Protein AF-A0A951YCB5-F1 (afdb_monomer)

pLDDT: mean 94.95, std 4.23, range [60.84, 98.25]

Nearest PDB structures (foldseek):
  5anp-assembly1_A  TM=9.085E-01  e=1.660E-04  Bizionia argentinensis JUB59
  2kw7-assembly1_A  TM=8.881E-01  e=1.373E-04  Porphyromonas gingivalis
  5anp-assembly2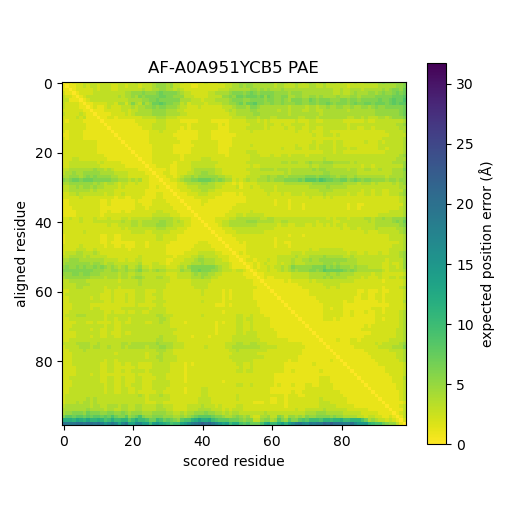_B  TM=8.726E-01  e=3.124E-04  Bizionia argentinensis JUB59
  7tbr-assembly1_A  TM=8.308E-01  e=4.864E-04  Rhodothermus marinus SG0.5JP17-172
  2lt2-assembly1_A  TM=8.766E-01  e=1.425E-03  Bizionia argentinensis JUB59

Foldseek 3Di:
DDECVPDDPVCQVVVQVVVCVVVVADDPPQQQGKDWDQYLVVLDIDIDGGPNNCVQPNPVQLVVLCVPQQVVCSVVVNRVRSVVRSVVSVVVSSVVSVD

Mean predicted aligned error: 2.72 Å

Secondary structure (DSSP, 8-state):
-B-GGG--TTTHHHHHHHHHHHHT-SSTTT---EEEEEETTTTEEEEEE-TTTTTTS-HHHHHHHIIIIIHHHHHTT-HHHHHHHHHHHHHHHHHHHT-

Structure (mmCIF, N/CA/C/O backbone):
data_AF-A0A951YCB5-F1
#
_entry.id   AF-A0A951YCB5-F1
#
loop_
_atom_site.group_PDB
_atom_site.id
_atom_site.type_symbol
_atom_site.label_atom_id
_atom_site.label_alt_id
_atom_site.label_comp_id
_atom_site.label_asym_id
_atom_site.label_entity_id
_atom_site.label_seq_id
_atom_site.pdbx_PDB_ins_code
_atom_site.Cartn_x
_atom_site.Cartn_y
_atom_site.Cartn_z
_atom_site.occupancy
_atom_site.B_iso_or_equiv
_atom_site.auth_seq_id
_atom_site.auth_comp_id
_atom_site.auth_asym_id
_atom_site.auth_atom_id
_atom_site.pdbx_PDB_model_num
ATOM 1 N N . THR A 1 1 ? -3.224 0.631 -9.474 1.00 92.56 1 THR A N 1
ATOM 2 C CA . THR A 1 1 ? -1.895 0.384 -10.071 1.00 92.56 1 THR A CA 1
ATOM 3 C C . THR A 1 1 ? -1.528 1.587 -10.917 1.00 92.56 1 THR A C 1
ATOM 5 O O . THR A 1 1 ? -2.432 2.279 -11.368 1.00 92.56 1 THR A O 1
ATOM 8 N N . LEU A 1 2 ? -0.241 1.878 -11.080 1.00 94.19 2 LEU A N 1
ATOM 9 C CA . LEU A 1 2 ? 0.255 3.020 -11.847 1.00 94.19 2 LEU A CA 1
ATOM 10 C C . LEU A 1 2 ? 1.266 2.541 -12.882 1.00 94.19 2 LEU A C 1
ATOM 12 O O . LEU A 1 2 ? 2.040 1.617 -12.618 1.00 94.19 2 LEU A O 1
ATOM 16 N N . ASP A 1 3 ? 1.256 3.184 -14.043 1.00 93.69 3 ASP A N 1
ATOM 17 C CA . ASP A 1 3 ? 2.329 3.036 -15.016 1.00 93.69 3 ASP A CA 1
ATOM 18 C C . ASP A 1 3 ? 3.506 3.959 -14.653 1.00 93.69 3 ASP A C 1
ATOM 20 O O . ASP A 1 3 ? 3.311 5.058 -14.124 1.00 93.69 3 ASP A O 1
ATOM 24 N N . SER A 1 4 ? 4.725 3.522 -14.966 1.00 93.56 4 SER A N 1
ATOM 25 C CA . SER A 1 4 ? 5.956 4.314 -14.868 1.00 93.56 4 SER A CA 1
ATOM 26 C C . SER A 1 4 ? 5.919 5.637 -15.643 1.00 93.56 4 SER A C 1
ATOM 28 O O . S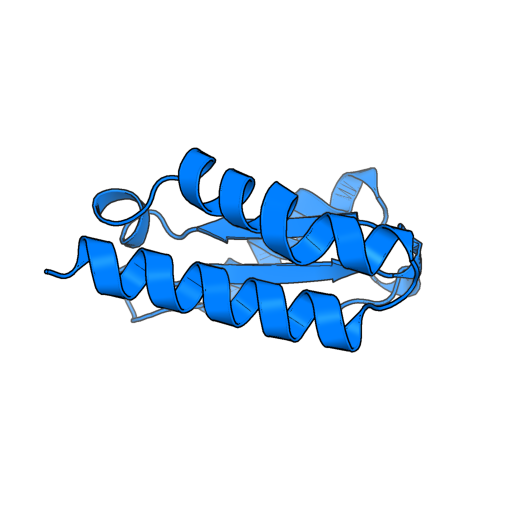ER A 1 4 ? 6.703 6.525 -15.334 1.00 93.56 4 SER A O 1
ATOM 30 N N . PHE A 1 5 ? 5.008 5.824 -16.603 1.00 93.12 5 PHE A N 1
ATOM 31 C CA . PHE A 1 5 ? 4.865 7.105 -17.305 1.00 93.12 5 PHE A CA 1
ATOM 32 C C . PHE A 1 5 ? 4.391 8.269 -16.418 1.00 93.12 5 PHE A C 1
ATOM 34 O O . PHE A 1 5 ? 4.638 9.423 -16.762 1.00 93.12 5 PHE A O 1
ATOM 41 N N . TYR A 1 6 ? 3.711 8.001 -15.297 1.00 89.62 6 TYR A N 1
ATOM 42 C CA . TYR A 1 6 ? 3.079 9.051 -14.482 1.00 89.62 6 TYR A CA 1
ATOM 43 C C . TYR A 1 6 ? 3.966 9.613 -13.365 1.00 89.62 6 TYR A C 1
ATOM 45 O O . TYR A 1 6 ? 3.675 10.679 -12.831 1.00 89.62 6 TYR A O 1
ATOM 53 N N . THR A 1 7 ? 5.025 8.902 -12.983 1.00 92.88 7 THR A N 1
ATOM 54 C CA . THR A 1 7 ? 5.912 9.279 -11.874 1.00 92.88 7 THR A CA 1
ATOM 55 C C . THR A 1 7 ? 7.281 8.642 -12.066 1.00 92.88 7 THR A C 1
ATOM 57 O O . THR A 1 7 ? 7.398 7.642 -12.765 1.00 92.88 7 THR A O 1
ATOM 60 N N . SER A 1 8 ? 8.317 9.169 -11.417 1.00 94.81 8 SER A N 1
ATOM 61 C CA . SER A 1 8 ? 9.618 8.503 -11.269 1.00 94.81 8 SER A CA 1
ATOM 62 C C . SER A 1 8 ? 9.627 7.571 -10.049 1.00 94.81 8 SER A C 1
ATOM 64 O O . SER A 1 8 ? 8.698 7.601 -9.236 1.00 94.81 8 SER A O 1
ATOM 66 N N . LEU A 1 9 ? 10.682 6.759 -9.909 1.00 93.00 9 LEU A N 1
ATOM 67 C CA . LEU A 1 9 ? 10.914 5.960 -8.702 1.00 93.00 9 LEU A CA 1
ATOM 68 C C . LEU A 1 9 ? 11.131 6.858 -7.472 1.00 93.00 9 LEU A C 1
ATOM 70 O O . LEU A 1 9 ? 10.496 6.634 -6.446 1.00 93.00 9 LEU A O 1
ATOM 74 N N . ASP A 1 10 ? 11.948 7.907 -7.600 1.00 95.62 10 ASP A N 1
ATOM 75 C CA . ASP A 1 10 ? 12.277 8.821 -6.493 1.00 95.62 10 ASP A CA 1
ATOM 76 C C . ASP A 1 10 ? 11.060 9.612 -5.990 1.00 95.62 10 ASP A C 1
ATOM 78 O O . ASP A 1 10 ? 10.963 9.936 -4.810 1.00 95.62 10 ASP A O 1
ATOM 82 N N . SER A 1 11 ? 10.106 9.912 -6.875 1.00 96.00 11 SER A N 1
ATOM 83 C CA . SER A 1 11 ? 8.884 10.647 -6.527 1.00 96.00 11 SER A CA 1
ATOM 84 C C . SER A 1 11 ? 7.691 9.741 -6.216 1.00 96.00 11 S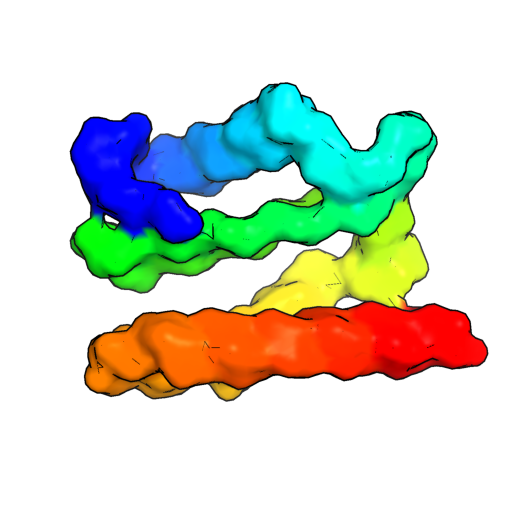ER A C 1
ATOM 86 O O . SER A 1 11 ? 6.641 10.251 -5.833 1.00 96.00 11 SER A O 1
ATOM 88 N N . PHE A 1 12 ? 7.826 8.416 -6.358 1.00 96.12 12 PHE A N 1
ATOM 89 C CA . PHE A 1 12 ? 6.705 7.477 -6.248 1.00 96.12 12 PHE A CA 1
ATOM 90 C C . PHE A 1 12 ? 5.993 7.569 -4.895 1.00 96.12 12 PHE A C 1
ATOM 92 O O . PHE A 1 12 ? 4.763 7.568 -4.839 1.00 96.12 12 PHE A O 1
ATOM 99 N N . GLU A 1 13 ? 6.758 7.665 -3.807 1.00 95.44 13 GLU A N 1
ATOM 100 C CA . GLU A 1 13 ? 6.219 7.739 -2.448 1.00 95.44 13 GLU A CA 1
ATOM 101 C C . GLU A 1 13 ? 5.370 8.999 -2.248 1.00 95.44 13 GLU A C 1
ATOM 103 O O . GLU A 1 13 ? 4.190 8.888 -1.916 1.00 95.44 13 GLU A O 1
ATOM 108 N N . GLN A 1 14 ? 5.930 10.175 -2.549 1.00 96.88 14 GLN A N 1
ATOM 109 C CA . GLN A 1 14 ? 5.218 11.445 -2.409 1.00 96.88 14 GLN A CA 1
ATOM 110 C C . GLN A 1 14 ? 4.009 11.526 -3.349 1.00 96.88 14 GLN A C 1
ATOM 112 O O . GLN A 1 14 ? 2.913 11.863 -2.916 1.00 96.88 14 GLN A O 1
ATOM 117 N N . TYR A 1 15 ? 4.177 11.145 -4.619 1.00 97.00 15 TYR A N 1
ATOM 118 C CA . TYR A 1 15 ? 3.103 11.182 -5.612 1.00 97.00 15 TYR A CA 1
ATOM 119 C C . TYR A 1 15 ? 1.895 10.337 -5.188 1.00 97.00 15 TYR A C 1
ATOM 121 O O . TYR A 1 15 ? 0.743 10.751 -5.315 1.00 97.00 15 TYR A O 1
ATOM 129 N N . THR A 1 16 ? 2.149 9.133 -4.674 1.00 97.44 16 THR A N 1
ATOM 130 C CA . THR A 1 16 ? 1.079 8.219 -4.257 1.00 97.44 16 THR A CA 1
ATOM 131 C C . THR A 1 16 ? 0.423 8.645 -2.946 1.00 97.44 16 THR A C 1
ATOM 133 O O . THR A 1 16 ? -0.779 8.430 -2.793 1.00 97.44 16 THR A O 1
ATOM 136 N N . LEU A 1 17 ? 1.162 9.301 -2.046 1.00 97.00 17 LEU A N 1
ATOM 137 C CA . LEU A 1 17 ? 0.600 9.933 -0.852 1.00 97.00 17 LEU A CA 1
ATOM 138 C C . LEU A 1 17 ? -0.325 11.102 -1.222 1.00 97.00 17 LEU A C 1
ATOM 140 O O . LEU A 1 17 ? -1.460 11.170 -0.749 1.00 97.00 17 LEU A O 1
ATOM 144 N N . ASP A 1 18 ? 0.119 11.986 -2.117 1.00 97.06 18 ASP A N 1
ATOM 145 C CA . ASP A 1 18 ? -0.683 13.115 -2.597 1.00 97.06 18 ASP A CA 1
ATOM 146 C C . ASP A 1 18 ? -1.964 12.632 -3.284 1.00 97.06 18 ASP A C 1
ATOM 148 O O . ASP A 1 18 ? -3.041 13.191 -3.072 1.00 97.06 18 ASP A O 1
ATOM 152 N N . LEU A 1 19 ? -1.874 11.539 -4.049 1.00 96.81 19 LEU A N 1
ATOM 153 C CA . LEU A 1 19 ? -3.030 10.900 -4.669 1.00 96.81 19 LEU A CA 1
ATOM 154 C C . LEU A 1 19 ? -4.009 10.332 -3.627 1.00 96.81 19 LEU A C 1
ATOM 156 O O . LEU A 1 19 ? -5.219 10.501 -3.783 1.00 96.81 19 LEU A O 1
ATOM 160 N N . ALA A 1 20 ? -3.509 9.695 -2.560 1.00 96.88 20 ALA A N 1
ATOM 161 C CA . ALA A 1 20 ? -4.339 9.195 -1.460 1.00 96.88 20 ALA A CA 1
ATOM 162 C C . ALA A 1 20 ? -5.139 10.330 -0.801 1.00 96.88 20 ALA A C 1
ATOM 164 O O . ALA A 1 20 ? -6.347 10.200 -0.578 1.00 96.88 20 ALA A O 1
ATOM 165 N N . ASN A 1 21 ? -4.468 11.456 -0.548 1.00 95.69 21 ASN A N 1
ATOM 166 C CA . ASN A 1 21 ? -5.066 12.651 0.038 1.00 95.69 21 ASN A CA 1
ATOM 167 C C . ASN A 1 21 ? -6.082 13.296 -0.909 1.00 95.69 21 ASN A C 1
ATOM 169 O O . ASN A 1 21 ? -7.189 13.631 -0.492 1.00 95.69 21 ASN A O 1
ATOM 173 N N . TYR A 1 22 ? -5.739 13.423 -2.193 1.00 96.50 22 TYR A N 1
ATOM 174 C CA . TYR A 1 22 ? -6.615 14.001 -3.210 1.00 96.50 22 TYR A CA 1
ATOM 175 C C . TYR A 1 22 ? -7.909 13.197 -3.392 1.00 96.50 22 TYR A C 1
ATOM 177 O O . TYR A 1 22 ? -8.989 13.777 -3.501 1.00 96.50 22 TYR A O 1
ATOM 185 N N . TRP A 1 23 ? -7.825 11.864 -3.387 1.00 96.81 23 TRP A N 1
ATOM 186 C CA . TRP A 1 23 ? -9.004 10.994 -3.448 1.00 96.81 23 TRP A CA 1
ATOM 187 C C . TRP A 1 23 ? -9.793 10.935 -2.139 1.00 96.81 23 TRP A C 1
ATOM 189 O O . TRP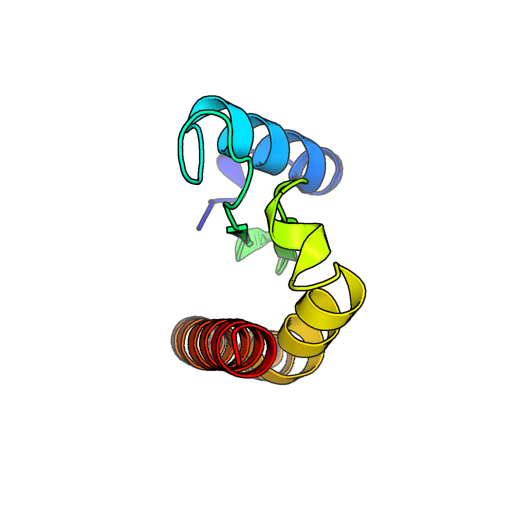 A 1 23 ? -10.927 10.457 -2.147 1.00 96.81 23 TRP A O 1
ATOM 199 N N . GLY A 1 24 ? -9.222 11.406 -1.029 1.00 95.56 24 GLY A N 1
ATOM 200 C CA . GLY A 1 24 ? -9.846 11.324 0.287 1.00 95.56 24 GLY A CA 1
ATOM 201 C C . GLY A 1 24 ? -10.082 9.875 0.713 1.00 95.56 24 GLY A C 1
ATOM 202 O O . GLY A 1 24 ? -11.188 9.528 1.124 1.00 95.56 24 GLY A O 1
ATOM 203 N N . VAL A 1 25 ? -9.070 9.013 0.560 1.00 95.94 25 VAL A N 1
ATOM 204 C CA . VAL A 1 25 ? -9.181 7.580 0.871 1.00 95.94 25 VAL A CA 1
ATOM 205 C C . VAL A 1 25 ? -9.538 7.375 2.348 1.00 95.94 25 VAL A C 1
ATOM 207 O O . VAL A 1 25 ? -8.787 7.761 3.240 1.00 95.94 25 VAL A O 1
ATOM 210 N N . GLY A 1 26 ? -10.668 6.710 2.601 1.00 94.00 26 GLY A N 1
ATOM 211 C CA . GLY A 1 26 ? -11.205 6.464 3.942 1.00 94.00 26 GLY A CA 1
ATOM 212 C C . GLY A 1 26 ? -12.499 7.231 4.211 1.00 94.00 26 GLY A C 1
ATOM 213 O O . GLY A 1 26 ? -13.140 7.765 3.308 1.00 94.00 26 GLY A O 1
ATOM 214 N N . GLU A 1 27 ? -12.926 7.254 5.470 1.00 93.69 27 GLU A N 1
ATOM 215 C CA . GLU A 1 27 ? -14.088 8.029 5.898 1.00 93.69 27 GLU A CA 1
ATOM 216 C C . GLU A 1 27 ? -13.696 9.477 6.219 1.00 93.69 27 GLU A C 1
ATOM 218 O O . GLU A 1 27 ? -12.704 9.741 6.907 1.00 93.69 27 GLU A O 1
ATOM 223 N N . LYS A 1 28 ? -14.526 10.429 5.773 1.00 92.50 28 LYS A N 1
ATOM 224 C CA . LYS A 1 28 ? -14.307 11.864 5.984 1.00 92.50 28 LYS A CA 1
ATOM 225 C C . LYS A 1 28 ? -14.083 12.183 7.467 1.00 92.50 28 LYS A C 1
ATOM 227 O O . LYS A 1 28 ? -14.955 11.934 8.297 1.00 92.50 28 LYS A O 1
ATOM 232 N N . GLY A 1 29 ? -12.933 12.786 7.770 1.00 92.69 29 GLY A N 1
ATOM 233 C CA . GLY A 1 29 ? -12.561 13.222 9.118 1.00 92.69 29 GLY A CA 1
ATOM 234 C C . GLY A 1 29 ? -12.163 12.097 10.076 1.00 92.69 29 GLY A C 1
ATOM 235 O O . GLY A 1 29 ? -12.015 12.359 11.267 1.00 92.69 29 GLY A O 1
ATOM 236 N N . LYS A 1 30 ? -12.023 10.855 9.591 1.00 93.56 30 LYS A N 1
ATOM 237 C CA . LYS A 1 30 ? -11.533 9.729 10.398 1.00 93.56 30 LYS A CA 1
ATOM 238 C C . LYS A 1 30 ? -10.125 9.287 10.033 1.00 93.56 30 LYS A C 1
ATOM 240 O O . LYS A 1 30 ? -9.534 8.581 10.839 1.00 93.56 30 LYS A O 1
ATOM 245 N N . ASP A 1 31 ? -9.636 9.630 8.841 1.00 93.25 31 ASP A N 1
ATOM 246 C CA . ASP A 1 31 ? -8.310 9.258 8.329 1.00 93.25 31 ASP A CA 1
ATOM 247 C C . ASP A 1 31 ? -8.022 7.755 8.459 1.00 93.25 31 ASP A C 1
ATOM 249 O O . ASP A 1 31 ? -6.920 7.335 8.792 1.00 93.25 31 ASP A O 1
ATOM 253 N N . ASN A 1 32 ? -9.043 6.923 8.246 1.00 93.94 32 ASN A N 1
ATOM 254 C CA . ASN A 1 32 ? -8.984 5.474 8.448 1.00 93.94 32 ASN A CA 1
ATOM 255 C C . ASN A 1 32 ? -8.833 4.684 7.136 1.00 93.94 32 ASN A C 1
ATOM 257 O O . ASN A 1 32 ? -9.225 3.519 7.060 1.00 93.94 32 ASN A O 1
ATOM 261 N N . GLY A 1 33 ? -8.325 5.336 6.092 1.00 94.31 33 GLY A N 1
ATOM 262 C CA . GLY A 1 33 ? -8.076 4.733 4.790 1.00 94.31 33 GLY A CA 1
ATOM 263 C C . GLY A 1 33 ? -6.745 3.987 4.716 1.00 94.31 33 GLY A C 1
ATOM 264 O O . GLY A 1 33 ? -5.815 4.269 5.467 1.00 94.31 33 GLY A O 1
ATOM 265 N N . ILE A 1 34 ? -6.656 3.054 3.767 1.00 95.88 34 ILE A N 1
ATOM 266 C CA . ILE A 1 34 ? -5.400 2.437 3.326 1.00 95.88 34 ILE A CA 1
ATOM 267 C C . ILE A 1 34 ? -5.346 2.564 1.803 1.00 95.88 34 ILE A C 1
ATOM 269 O O . ILE A 1 34 ? -6.271 2.117 1.121 1.00 95.88 34 ILE A O 1
ATOM 273 N N . LEU A 1 35 ? -4.269 3.134 1.262 1.00 96.88 35 LEU A N 1
ATOM 274 C CA . LEU A 1 35 ? -3.989 3.120 -0.176 1.00 96.88 35 LEU A CA 1
ATOM 275 C C . LEU A 1 35 ? -2.839 2.154 -0.468 1.00 96.88 35 LEU A C 1
ATOM 277 O O . LEU A 1 35 ? -1.788 2.231 0.157 1.00 96.88 35 LEU A O 1
ATOM 281 N N . ILE A 1 36 ? -3.009 1.297 -1.475 1.00 97.38 36 ILE A N 1
ATOM 282 C CA . ILE A 1 36 ? -1.950 0.424 -1.993 1.00 97.38 36 ILE A CA 1
ATOM 283 C C . ILE A 1 36 ? -1.607 0.873 -3.412 1.00 97.38 36 ILE A C 1
ATOM 285 O O . ILE A 1 36 ? -2.428 0.777 -4.329 1.00 97.38 36 ILE A O 1
ATOM 289 N N . ALA A 1 37 ? -0.382 1.343 -3.607 1.00 97.06 37 ALA A N 1
ATOM 290 C CA . ALA A 1 37 ? 0.138 1.749 -4.900 1.00 97.06 37 ALA A CA 1
ATOM 291 C C . ALA A 1 37 ? 1.139 0.713 -5.414 1.00 97.06 37 ALA A C 1
ATOM 293 O O . ALA A 1 37 ? 2.088 0.356 -4.726 1.00 97.06 37 ALA A O 1
ATOM 294 N N . ILE A 1 38 ? 0.941 0.245 -6.645 1.00 96.94 38 ILE A N 1
ATOM 295 C CA . ILE A 1 38 ? 1.812 -0.736 -7.306 1.00 96.94 38 ILE A CA 1
ATOM 296 C C . ILE A 1 38 ? 2.220 -0.160 -8.656 1.00 96.94 38 ILE A C 1
ATOM 298 O O . ILE A 1 38 ? 1.341 0.197 -9.446 1.00 96.94 38 ILE A O 1
ATOM 302 N N . CYS A 1 39 ? 3.524 -0.119 -8.924 1.00 96.06 39 CYS A N 1
ATOM 303 C CA . CYS A 1 39 ? 4.098 0.185 -10.230 1.00 96.06 39 CYS A CA 1
ATOM 304 C C . CYS A 1 39 ? 4.931 -0.999 -10.716 1.00 96.06 39 CYS A C 1
ATOM 306 O O . CYS A 1 39 ? 5.987 -1.311 -10.161 1.00 96.06 39 CYS A O 1
ATOM 308 N N . ASN A 1 40 ? 4.454 -1.656 -11.774 1.00 92.50 40 ASN A N 1
ATOM 309 C CA . ASN A 1 40 ? 5.155 -2.794 -12.363 1.00 92.50 40 ASN A CA 1
ATOM 310 C C . ASN A 1 40 ? 6.463 -2.360 -13.049 1.00 92.50 40 ASN A C 1
ATOM 312 O O . ASN A 1 40 ? 7.486 -3.013 -12.869 1.00 92.50 40 ASN A O 1
ATOM 316 N N . GLY A 1 41 ? 6.460 -1.217 -13.749 1.00 93.31 41 GLY A N 1
ATOM 317 C CA . GLY A 1 41 ? 7.643 -0.694 -14.446 1.00 93.31 41 GLY A CA 1
ATOM 318 C C . GLY A 1 41 ? 8.852 -0.493 -13.526 1.00 93.31 41 GLY A C 1
ATOM 319 O O . GLY A 1 41 ? 9.976 -0.804 -13.904 1.00 93.31 41 GLY A O 1
ATOM 320 N N . TYR A 1 42 ? 8.613 -0.075 -12.280 1.00 94.56 42 TYR A N 1
ATOM 321 C CA . TYR A 1 42 ? 9.656 0.056 -11.253 1.00 94.56 42 TYR A CA 1
ATOM 322 C C . TYR A 1 42 ? 9.773 -1.152 -10.322 1.00 94.56 42 TYR A C 1
ATOM 324 O O . TYR A 1 42 ? 10.603 -1.146 -9.416 1.00 94.56 42 TYR A O 1
ATOM 332 N N . ARG A 1 43 ? 8.936 -2.181 -10.511 1.00 94.12 43 ARG A N 1
ATOM 333 C CA . ARG A 1 43 ? 8.779 -3.322 -9.594 1.00 94.12 43 ARG A CA 1
ATOM 334 C C . ARG A 1 43 ? 8.623 -2.868 -8.136 1.00 94.12 43 ARG A C 1
ATOM 336 O O . ARG A 1 43 ? 9.198 -3.462 -7.226 1.00 94.12 43 ARG A O 1
ATOM 343 N N . HIS A 1 44 ? 7.852 -1.803 -7.934 1.00 94.88 44 HIS A N 1
ATOM 344 C CA . HIS A 1 44 ? 7.746 -1.098 -6.664 1.00 94.88 44 HIS A CA 1
ATOM 345 C C . HIS A 1 44 ? 6.308 -1.119 -6.141 1.00 94.88 44 HIS A C 1
ATOM 347 O O . HIS A 1 44 ? 5.346 -1.036 -6.911 1.00 94.88 44 HIS A O 1
ATOM 353 N N . ILE A 1 45 ? 6.164 -1.235 -4.824 1.00 96.62 45 ILE A N 1
ATOM 354 C CA . ILE A 1 45 ? 4.884 -1.228 -4.119 1.00 96.62 45 ILE A CA 1
ATOM 355 C C . ILE A 1 45 ? 5.010 -0.357 -2.871 1.00 96.62 45 ILE A C 1
ATOM 357 O O . ILE A 1 45 ? 6.014 -0.419 -2.161 1.00 96.62 45 ILE A O 1
ATOM 361 N N . ARG A 1 46 ? 3.981 0.443 -2.597 1.00 96.06 46 ARG A N 1
ATOM 362 C CA . ARG A 1 46 ? 3.873 1.252 -1.385 1.00 96.06 46 ARG A CA 1
ATOM 363 C C . ARG A 1 46 ? 2.479 1.148 -0.797 1.00 96.06 46 ARG A C 1
ATOM 365 O O . ARG A 1 46 ? 1.501 1.053 -1.537 1.00 96.06 46 ARG A O 1
ATOM 372 N N . ILE A 1 47 ? 2.410 1.146 0.527 1.00 97.00 47 ILE A N 1
ATOM 373 C CA . ILE A 1 47 ? 1.155 1.181 1.267 1.00 97.00 47 ILE A CA 1
ATOM 374 C C . ILE A 1 47 ? 1.181 2.439 2.123 1.00 97.00 47 ILE A C 1
ATOM 376 O O . ILE A 1 47 ? 2.158 2.663 2.833 1.00 97.00 47 ILE A O 1
ATOM 380 N N . HIS A 1 48 ? 0.127 3.241 2.015 1.00 96.50 48 HIS A N 1
ATOM 381 C CA . HIS A 1 48 ? -0.092 4.439 2.814 1.00 96.50 48 HIS A CA 1
ATOM 382 C C . HIS A 1 48 ? -1.238 4.169 3.776 1.00 96.50 48 HIS A C 1
ATOM 384 O O . HIS A 1 48 ? -2.371 3.939 3.342 1.00 96.50 48 HIS A O 1
ATOM 390 N N . ASN A 1 49 ? -0.928 4.175 5.066 1.00 96.25 49 ASN A N 1
ATOM 391 C CA . ASN A 1 49 ? -1.907 4.099 6.138 1.00 96.25 49 ASN A CA 1
ATOM 392 C C . ASN A 1 49 ? -2.346 5.522 6.508 1.00 96.25 49 ASN A C 1
ATOM 394 O O . ASN A 1 49 ? -1.521 6.426 6.603 1.00 96.25 49 ASN A O 1
ATOM 398 N N . GLY A 1 50 ? -3.645 5.743 6.705 1.00 95.00 50 GLY A N 1
ATOM 399 C CA . GLY A 1 50 ? -4.126 6.997 7.276 1.00 95.00 50 GLY A CA 1
ATOM 400 C C . GLY A 1 50 ? -3.906 7.048 8.793 1.00 95.00 50 GLY A C 1
ATOM 401 O O . GLY A 1 50 ? -4.037 6.038 9.483 1.00 95.00 50 GLY A O 1
ATOM 402 N N . TYR A 1 51 ? -3.659 8.235 9.348 1.00 93.00 51 TYR A N 1
ATOM 403 C CA . TYR A 1 51 ? -3.383 8.416 10.783 1.00 93.00 51 TYR A CA 1
ATOM 404 C C . TYR A 1 51 ? -4.437 7.813 11.725 1.00 93.00 51 TYR A C 1
ATOM 406 O O . TYR A 1 51 ? -4.140 7.393 12.844 1.00 93.00 51 TYR A O 1
ATOM 414 N N . GLY A 1 52 ? -5.699 7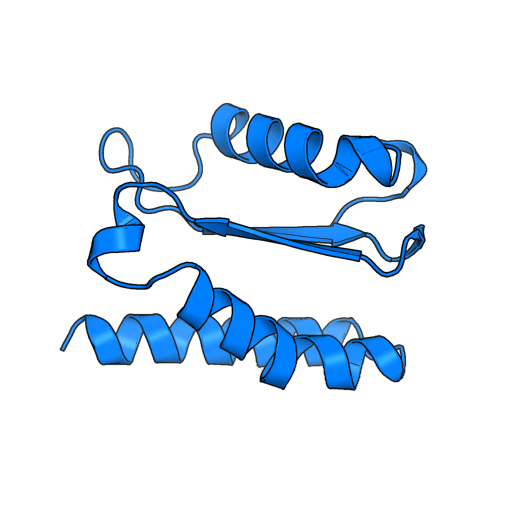.771 11.303 1.00 92.88 52 GLY A N 1
ATOM 415 C CA . GLY A 1 52 ? -6.776 7.189 12.092 1.00 92.88 52 GLY A CA 1
ATOM 416 C C . GLY A 1 52 ? -6.739 5.667 12.153 1.00 92.88 52 GLY A C 1
ATOM 417 O O . GLY A 1 52 ? -7.166 5.100 13.163 1.00 92.88 52 GLY A O 1
ATOM 418 N N . ILE A 1 53 ? -6.228 5.000 11.110 1.00 93.00 53 ILE A N 1
ATOM 419 C CA . ILE A 1 53 ? -6.105 3.538 11.093 1.00 93.00 53 ILE A CA 1
ATOM 420 C C . ILE A 1 53 ? -4.869 3.042 11.842 1.00 93.00 53 ILE A C 1
ATOM 422 O O . ILE A 1 53 ? -4.892 1.918 12.337 1.00 93.00 53 ILE A O 1
ATOM 426 N N . GLU A 1 54 ? -3.846 3.883 12.018 1.00 90.06 54 GLU A N 1
ATOM 427 C CA . GLU A 1 54 ? -2.621 3.533 12.757 1.00 90.06 54 GLU A CA 1
ATOM 428 C C . GLU A 1 54 ? -2.882 3.109 14.210 1.00 90.06 54 GLU A C 1
ATOM 430 O O . GLU A 1 54 ? -2.138 2.321 14.791 1.00 90.06 54 GLU A O 1
ATOM 435 N N . LYS A 1 55 ? -3.994 3.571 14.797 1.00 88.88 55 LYS A N 1
ATOM 436 C CA . LYS A 1 55 ? -4.460 3.137 16.127 1.00 88.88 55 LYS A CA 1
ATOM 437 C C . LYS A 1 55 ? -4.875 1.664 16.174 1.00 88.88 55 LYS A C 1
ATOM 439 O O . LYS A 1 55 ? -4.982 1.100 17.259 1.00 88.88 55 LYS A O 1
ATOM 444 N N . LEU A 1 56 ? -5.178 1.078 15.020 1.00 92.88 56 LEU A N 1
ATOM 445 C CA . LEU A 1 56 ? -5.636 -0.296 14.860 1.00 92.88 56 LEU A CA 1
ATOM 446 C C . LEU A 1 56 ? -4.530 -1.193 14.293 1.00 92.88 56 LEU A C 1
ATOM 448 O O . LEU A 1 56 ? -4.351 -2.309 14.776 1.00 92.88 56 LEU A O 1
ATOM 452 N N . ILE A 1 57 ? -3.829 -0.714 13.264 1.00 94.25 57 ILE A N 1
ATOM 453 C CA . ILE A 1 57 ? -2.774 -1.439 12.551 1.00 94.25 57 ILE A CA 1
ATOM 454 C C . ILE A 1 57 ? -1.577 -0.523 12.303 1.00 94.25 57 ILE A C 1
ATOM 456 O O . ILE A 1 57 ? -1.747 0.566 11.770 1.00 94.25 57 ILE A O 1
ATOM 460 N N . SER A 1 58 ? -0.367 -0.946 12.659 1.00 94.62 58 SER A N 1
ATOM 461 C CA . SER A 1 58 ? 0.829 -0.122 12.442 1.00 94.62 58 SER A CA 1
ATOM 462 C C . SER A 1 58 ? 1.419 -0.291 11.038 1.00 94.62 58 SER A C 1
ATOM 464 O O . SER A 1 58 ? 1.209 -1.304 10.365 1.00 94.62 58 SER A O 1
ATOM 466 N N . ASP A 1 59 ? 2.248 0.665 10.619 1.00 94.00 59 ASP A N 1
ATOM 467 C CA . ASP A 1 59 ? 3.032 0.562 9.380 1.00 94.00 59 ASP A CA 1
ATOM 468 C C . ASP A 1 59 ? 3.915 -0.684 9.339 1.00 94.00 59 ASP A C 1
ATOM 470 O O . ASP A 1 59 ? 4.099 -1.291 8.284 1.00 94.00 59 ASP A O 1
ATOM 474 N N . GLU A 1 60 ? 4.448 -1.100 10.489 1.00 96.12 60 GLU A N 1
ATOM 475 C CA . GLU A 1 60 ? 5.272 -2.301 10.585 1.00 96.12 60 GLU A CA 1
ATOM 476 C C . GLU A 1 60 ? 4.448 -3.570 10.324 1.00 96.12 60 GLU A C 1
ATOM 478 O O . GLU A 1 60 ? 4.921 -4.491 9.659 1.00 96.12 60 GLU A O 1
ATOM 483 N N . GLU A 1 61 ? 3.200 -3.619 10.790 1.00 96.56 61 GLU A N 1
ATOM 484 C CA . GLU A 1 61 ? 2.293 -4.742 10.533 1.00 96.56 61 GLU A CA 1
ATOM 485 C C . GLU A 1 61 ? 1.879 -4.796 9.062 1.00 96.56 61 GLU A C 1
ATOM 487 O O . GLU A 1 61 ? 1.945 -5.853 8.432 1.00 96.56 61 GLU A O 1
ATOM 492 N N . THR A 1 62 ? 1.540 -3.647 8.479 1.00 96.44 62 THR A N 1
ATOM 493 C CA . THR A 1 62 ? 1.260 -3.527 7.046 1.00 96.44 62 THR A CA 1
ATOM 494 C C . THR A 1 62 ? 2.476 -3.928 6.200 1.00 96.44 62 THR A C 1
ATOM 496 O O . THR A 1 62 ? 2.335 -4.628 5.193 1.00 96.44 62 THR A O 1
ATOM 499 N N . LYS A 1 63 ? 3.690 -3.552 6.622 1.00 96.62 63 LYS A N 1
ATOM 500 C CA . LYS A 1 63 ? 4.940 -3.949 5.964 1.00 96.62 63 LYS A CA 1
ATOM 501 C C . LYS A 1 63 ? 5.185 -5.456 6.044 1.00 96.62 63 LYS A C 1
ATOM 503 O O . LYS A 1 63 ? 5.576 -6.041 5.039 1.00 96.62 63 LYS A O 1
ATOM 508 N N . LYS A 1 64 ? 4.899 -6.102 7.179 1.00 97.69 64 LYS A N 1
ATOM 509 C CA . LYS A 1 64 ? 4.971 -7.571 7.290 1.00 97.69 64 LYS A CA 1
ATOM 510 C C . LYS A 1 64 ? 4.046 -8.247 6.284 1.00 97.69 64 LYS A C 1
ATOM 512 O O . LYS A 1 64 ? 4.475 -9.155 5.582 1.00 97.69 64 LYS A O 1
ATOM 517 N N . VAL A 1 65 ? 2.816 -7.748 6.128 1.00 97.62 65 VAL A N 1
ATOM 518 C CA . VAL A 1 65 ? 1.890 -8.278 5.115 1.00 97.62 65 VAL A CA 1
ATOM 519 C C . VAL A 1 65 ? 2.442 -8.096 3.695 1.00 97.62 65 VAL A C 1
ATOM 521 O O . VAL A 1 65 ? 2.346 -9.004 2.869 1.00 97.62 65 VAL A O 1
ATOM 524 N N . LEU A 1 66 ? 3.050 -6.945 3.404 1.00 97.38 66 LEU A N 1
ATOM 525 C CA . LEU A 1 66 ? 3.726 -6.692 2.130 1.00 97.38 66 LEU A CA 1
ATOM 526 C C . LEU A 1 66 ? 4.839 -7.718 1.862 1.00 97.38 66 LEU A C 1
ATOM 528 O O . LEU A 1 66 ? 4.855 -8.346 0.800 1.00 97.38 66 LEU A O 1
ATOM 532 N N . ASP A 1 67 ? 5.727 -7.919 2.832 1.00 97.81 67 ASP A N 1
ATOM 533 C CA . ASP A 1 67 ? 6.883 -8.808 2.714 1.00 97.81 67 ASP A CA 1
ATOM 534 C C . ASP A 1 67 ? 6.486 -10.293 2.611 1.00 97.81 67 ASP A C 1
ATOM 536 O O . ASP A 1 67 ? 7.120 -11.044 1.867 1.00 97.81 67 ASP A O 1
ATOM 540 N N . GLU A 1 68 ? 5.420 -10.712 3.299 1.00 97.81 68 GLU A N 1
ATOM 541 C CA . GLU A 1 68 ? 4.960 -12.107 3.338 1.00 97.81 68 GLU A CA 1
ATOM 542 C C . GLU A 1 68 ? 4.027 -12.478 2.177 1.00 97.81 68 GLU A C 1
ATOM 544 O O . GLU A 1 68 ? 4.122 -13.585 1.643 1.00 97.81 68 GLU A O 1
ATOM 549 N N . PHE A 1 69 ? 3.136 -11.573 1.757 1.00 97.88 69 PHE A N 1
ATOM 550 C CA . PHE A 1 69 ? 2.039 -11.915 0.840 1.00 97.88 69 PHE A CA 1
ATOM 551 C C . PHE A 1 69 ? 2.111 -11.237 -0.528 1.00 97.88 69 PHE A C 1
ATOM 553 O O . PHE A 1 69 ? 1.565 -11.781 -1.484 1.00 97.88 69 PHE A O 1
ATOM 560 N N . PHE A 1 70 ? 2.793 -10.095 -0.670 1.00 98.00 70 PHE A N 1
ATOM 561 C CA . PHE A 1 70 ? 2.943 -9.433 -1.974 1.00 98.00 70 PHE A CA 1
ATOM 562 C C . PHE A 1 70 ? 4.275 -9.794 -2.640 1.00 98.00 70 PHE A C 1
ATOM 564 O O . PHE A 1 70 ? 4.313 -10.294 -3.768 1.00 98.00 70 PHE A O 1
ATOM 571 N N . ILE A 1 71 ? 5.386 -9.544 -1.942 1.00 97.38 71 ILE A N 1
ATOM 572 C CA . ILE A 1 71 ? 6.737 -9.614 -2.515 1.00 97.38 71 ILE A CA 1
ATOM 573 C C . ILE A 1 71 ? 7.101 -10.996 -3.091 1.00 97.38 71 ILE A C 1
ATOM 575 O O . ILE A 1 71 ? 7.678 -11.022 -4.185 1.00 97.38 71 ILE A O 1
ATOM 579 N N . PRO A 1 72 ? 6.771 -12.143 -2.460 1.00 97.88 72 PRO A N 1
ATOM 580 C CA . PRO A 1 72 ? 7.138 -13.456 -2.996 1.00 97.88 72 PRO A CA 1
ATOM 581 C C . PRO A 1 72 ? 6.523 -13.743 -4.369 1.00 97.88 72 PRO A C 1
ATOM 583 O O . PRO A 1 72 ? 7.194 -14.293 -5.245 1.00 97.88 72 PRO A O 1
ATOM 586 N N . TYR A 1 73 ? 5.279 -13.316 -4.584 1.00 98.00 73 TYR A N 1
ATOM 587 C CA . TYR A 1 73 ? 4.580 -13.460 -5.861 1.00 98.00 73 TYR A CA 1
ATOM 588 C C . TYR A 1 73 ? 5.093 -12.455 -6.897 1.00 98.00 73 TYR A C 1
ATOM 590 O O . TYR A 1 73 ? 5.373 -12.817 -8.039 1.00 98.00 73 TYR A O 1
ATOM 598 N N . PHE A 1 74 ? 5.316 -11.197 -6.502 1.00 96.88 74 PHE A N 1
ATOM 599 C CA . PHE A 1 74 ? 5.820 -10.162 -7.415 1.00 96.88 74 PHE A CA 1
ATOM 600 C C . PHE A 1 74 ? 7.225 -10.495 -7.932 1.00 96.88 74 PHE A C 1
ATOM 602 O O . PHE A 1 74 ? 7.547 -10.236 -9.094 1.00 96.88 74 PHE A O 1
ATOM 609 N N . ARG A 1 75 ? 8.062 -11.142 -7.109 1.00 95.88 75 ARG A N 1
ATOM 610 C CA . ARG A 1 75 ? 9.366 -11.672 -7.539 1.00 95.88 75 ARG A CA 1
ATOM 611 C C . ARG A 1 75 ? 9.240 -12.683 -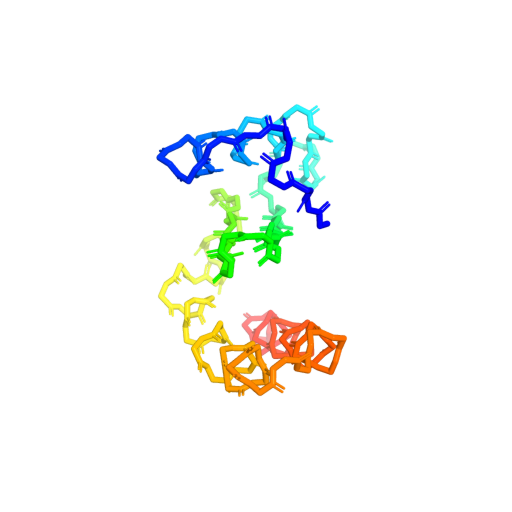8.680 1.00 95.88 75 ARG A C 1
ATOM 613 O O . ARG A 1 75 ? 10.095 -12.677 -9.560 1.00 95.88 75 ARG A O 1
ATOM 620 N N . GLN A 1 76 ? 8.163 -13.466 -8.702 1.00 96.75 76 GLN A N 1
ATOM 621 C CA . GLN A 1 76 ? 7.856 -14.463 -9.733 1.00 96.75 76 GLN A CA 1
ATOM 622 C C . GLN A 1 76 ? 7.073 -13.886 -10.927 1.00 96.75 76 GLN A C 1
ATOM 624 O O . GLN A 1 76 ? 6.695 -14.625 -11.829 1.00 96.75 76 GLN A O 1
ATOM 629 N N . GLY A 1 77 ? 6.808 -12.573 -10.949 1.00 95.00 77 GLY A N 1
ATOM 630 C CA . GLY A 1 77 ? 5.975 -11.935 -11.976 1.00 95.00 77 GLY A CA 1
ATOM 631 C C . GLY A 1 77 ? 4.470 -12.189 -11.812 1.00 95.00 77 GLY A C 1
ATOM 632 O O . GLY A 1 77 ? 3.685 -11.776 -12.662 1.00 95.00 77 GLY A O 1
ATOM 633 N N . GLN A 1 78 ? 4.054 -12.817 -10.711 1.00 97.00 78 GLN A N 1
ATOM 634 C CA . GLN A 1 78 ? 2.664 -13.158 -10.394 1.00 97.00 78 GLN A CA 1
ATOM 635 C C . GLN A 1 78 ? 1.964 -11.985 -9.688 1.00 97.00 78 GLN A C 1
ATOM 637 O O . GLN A 1 78 ? 1.624 -12.035 -8.506 1.00 97.00 78 GLN A O 1
ATOM 642 N N . TYR A 1 79 ? 1.820 -10.856 -10.388 1.00 95.12 79 TYR A N 1
ATOM 643 C CA . TYR A 1 79 ? 1.284 -9.623 -9.793 1.00 95.12 79 TYR A CA 1
ATOM 644 C C . TYR A 1 79 ? -0.192 -9.730 -9.403 1.00 95.12 79 TYR A C 1
ATOM 646 O O . TYR A 1 79 ? -0.605 -9.138 -8.405 1.00 95.12 79 TYR A O 1
ATOM 654 N N . TYR A 1 80 ? -0.988 -10.468 -10.175 1.00 95.94 80 TYR A N 1
ATOM 655 C CA . TYR A 1 80 ? -2.404 -10.663 -9.879 1.00 95.94 80 TYR A CA 1
ATOM 656 C C . TYR A 1 80 ? -2.578 -11.472 -8.589 1.00 95.94 80 TYR A C 1
ATOM 658 O O . TYR A 1 80 ? -3.206 -11.001 -7.641 1.00 95.94 80 TYR A O 1
ATOM 666 N N . GLU A 1 81 ? -1.938 -12.636 -8.517 1.00 98.12 81 GLU A N 1
ATOM 667 C CA . GLU A 1 81 ? -1.980 -13.541 -7.371 1.00 98.12 81 GLU A CA 1
ATOM 668 C C . GLU A 1 81 ? -1.420 -12.868 -6.116 1.00 98.12 81 GLU A C 1
ATOM 670 O O . GLU A 1 81 ? -2.058 -12.906 -5.065 1.00 98.12 81 GLU A O 1
ATOM 675 N N . GLY A 1 82 ? -0.287 -12.167 -6.239 1.00 97.62 82 GLY A N 1
ATOM 676 C CA . GLY A 1 82 ? 0.312 -11.421 -5.131 1.00 97.62 82 GLY A CA 1
ATOM 677 C C . GLY A 1 82 ? -0.578 -10.297 -4.608 1.00 97.62 82 GLY A C 1
ATOM 678 O O . GLY A 1 82 ? -0.646 -10.068 -3.404 1.00 97.62 82 GLY A O 1
ATOM 679 N N . THR A 1 83 ? -1.309 -9.616 -5.495 1.00 97.06 83 THR A N 1
ATOM 680 C CA . THR A 1 83 ? -2.250 -8.564 -5.083 1.00 97.06 83 THR A CA 1
ATOM 681 C C . THR A 1 83 ? -3.435 -9.165 -4.330 1.00 97.06 83 THR A C 1
ATOM 683 O O . THR A 1 83 ? -3.829 -8.630 -3.296 1.00 97.06 83 THR A O 1
ATOM 686 N N . ILE A 1 84 ? -3.983 -10.292 -4.795 1.00 98.00 84 ILE A N 1
ATOM 687 C CA . ILE A 1 84 ? -5.073 -10.989 -4.098 1.00 98.00 84 ILE A CA 1
ATOM 688 C C . ILE A 1 84 ? -4.615 -11.504 -2.728 1.00 98.00 84 ILE A C 1
ATOM 690 O O . ILE A 1 84 ? -5.280 -11.221 -1.731 1.00 98.00 84 ILE A O 1
ATOM 694 N N . ALA A 1 85 ? -3.480 -12.205 -2.660 1.00 98.25 85 ALA A N 1
ATOM 695 C CA . ALA A 1 85 ? -2.929 -12.727 -1.408 1.00 98.25 85 ALA A CA 1
ATOM 696 C C . ALA A 1 85 ? -2.650 -11.598 -0.404 1.00 98.25 85 ALA A C 1
ATOM 698 O O . ALA A 1 85 ? -3.021 -11.673 0.767 1.00 98.25 85 ALA A O 1
ATOM 699 N N . GLY A 1 86 ? -2.063 -10.507 -0.885 1.00 97.69 86 GLY A N 1
ATOM 700 C CA . GLY A 1 86 ? -1.798 -9.317 -0.100 1.00 97.69 86 GLY A CA 1
ATOM 701 C C . GLY A 1 86 ? -3.049 -8.639 0.465 1.00 97.69 86 GLY A C 1
ATOM 702 O O . GLY A 1 86 ? -3.104 -8.315 1.652 1.00 97.69 86 GLY A O 1
ATOM 703 N N . LEU A 1 87 ? -4.091 -8.467 -0.356 1.00 97.50 87 LEU A N 1
ATOM 704 C CA . LEU A 1 87 ? -5.381 -7.930 0.090 1.00 97.50 87 LEU A CA 1
ATOM 705 C C . LEU A 1 87 ? -6.048 -8.825 1.141 1.00 97.50 87 LEU A C 1
ATOM 707 O O . LEU A 1 87 ? -6.638 -8.315 2.098 1.00 97.50 87 LEU A O 1
ATOM 711 N N . GLN A 1 88 ? -5.946 -10.147 0.989 1.00 97.88 88 GLN A N 1
ATOM 712 C CA . GLN A 1 88 ? -6.434 -11.101 1.984 1.00 97.88 88 GLN A CA 1
ATOM 713 C C . GLN A 1 88 ? -5.684 -10.950 3.313 1.00 97.88 88 GLN A C 1
ATOM 715 O O . GLN A 1 88 ? -6.333 -10.836 4.353 1.00 97.88 88 GLN A O 1
ATOM 720 N N . GLY A 1 89 ? -4.350 -10.861 3.278 1.00 97.44 89 GLY A N 1
ATOM 721 C CA . GLY A 1 89 ? -3.519 -10.638 4.464 1.00 97.44 89 GLY A CA 1
ATOM 722 C C . GLY A 1 89 ? -3.862 -9.338 5.198 1.00 97.44 89 GLY A C 1
ATOM 723 O O . GLY A 1 89 ? -4.071 -9.351 6.410 1.00 97.44 89 GLY A O 1
ATOM 724 N N . LEU A 1 90 ? -4.021 -8.224 4.471 1.00 96.06 90 LEU A N 1
ATOM 725 C CA . LEU A 1 90 ? -4.410 -6.936 5.067 1.00 96.06 90 LEU A CA 1
ATOM 726 C C . LEU A 1 90 ? -5.810 -6.996 5.685 1.00 96.06 90 LEU A C 1
ATOM 728 O O . LEU A 1 90 ? -6.039 -6.492 6.784 1.00 96.06 90 LEU A O 1
ATOM 732 N N . THR A 1 91 ? -6.752 -7.634 4.992 1.00 95.25 91 THR A N 1
ATOM 733 C CA . THR A 1 91 ? -8.121 -7.797 5.491 1.00 95.25 91 THR A CA 1
ATOM 734 C C . THR A 1 91 ? -8.143 -8.618 6.779 1.00 95.25 91 THR A C 1
ATOM 736 O O . THR A 1 91 ? -8.871 -8.272 7.711 1.00 95.25 91 THR A O 1
ATOM 739 N N . GLU A 1 92 ? -7.356 -9.691 6.855 1.00 96.19 92 GLU A N 1
ATOM 740 C CA . GLU A 1 92 ? -7.281 -10.541 8.045 1.00 96.19 92 GLU A CA 1
ATOM 741 C C . GLU A 1 92 ? -6.607 -9.835 9.225 1.00 96.19 92 GLU A C 1
ATOM 743 O O . GLU A 1 92 ? -7.097 -9.915 10.356 1.00 96.19 92 GLU A O 1
ATOM 748 N N . LEU A 1 93 ? -5.548 -9.065 8.960 1.00 95.31 93 LEU A N 1
ATOM 749 C CA . LEU A 1 93 ? -4.900 -8.216 9.956 1.00 95.31 93 LEU A CA 1
ATOM 750 C C . LEU A 1 93 ? -5.911 -7.240 10.582 1.00 95.31 93 LEU A C 1
ATOM 752 O O . LEU A 1 93 ? -6.075 -7.208 11.803 1.00 95.31 93 LEU A O 1
ATOM 756 N N . VAL A 1 94 ? -6.656 -6.503 9.751 1.00 93.50 94 VAL A N 1
ATOM 757 C CA . VAL A 1 94 ? -7.683 -5.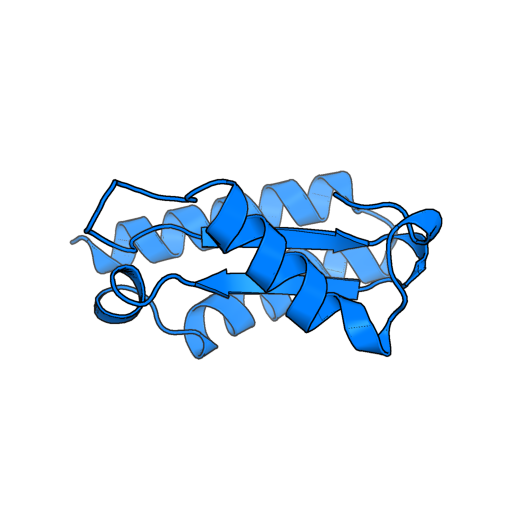556 10.219 1.00 93.50 94 VAL A CA 1
ATOM 758 C C . VAL A 1 94 ? -8.786 -6.268 11.006 1.00 93.50 94 VAL A C 1
ATOM 760 O O . VAL A 1 94 ? -9.221 -5.771 12.045 1.00 93.50 94 VAL A O 1
ATOM 763 N N . LYS A 1 95 ? -9.249 -7.437 10.545 1.00 93.38 95 LYS A N 1
ATOM 764 C CA . LYS A 1 95 ? -10.263 -8.233 11.257 1.00 93.38 95 LYS A CA 1
ATOM 765 C C . LYS A 1 95 ? -9.786 -8.682 12.633 1.00 93.38 95 LYS A C 1
ATOM 767 O O . LYS A 1 95 ? -10.563 -8.624 13.582 1.00 93.38 95 LYS A O 1
ATOM 772 N N . THR A 1 96 ? -8.536 -9.121 12.738 1.00 93.75 96 THR A N 1
ATOM 773 C CA . THR A 1 96 ? -7.954 -9.614 13.99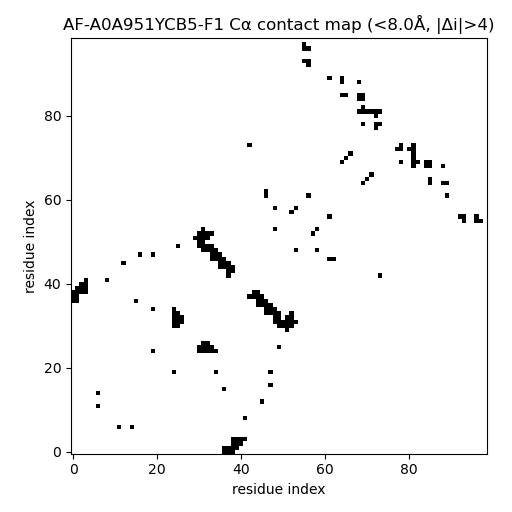1 1.00 93.75 96 THR A CA 1
ATOM 774 C C . THR A 1 96 ? -7.839 -8.501 15.025 1.00 93.75 96 THR A C 1
ATOM 776 O O . THR A 1 96 ? -8.137 -8.727 16.190 1.00 93.75 96 THR A O 1
ATOM 779 N N . LYS A 1 97 ? -7.475 -7.287 14.600 1.00 89.88 97 LYS A N 1
ATOM 780 C CA . LYS A 1 97 ? -7.301 -6.128 15.489 1.00 89.88 97 LYS A CA 1
ATOM 781 C C . LYS A 1 97 ? -8.604 -5.466 15.934 1.00 89.88 97 LYS A C 1
ATOM 783 O O . LYS A 1 97 ? -8.612 -4.764 16.936 1.00 89.88 97 LYS A O 1
ATOM 788 N N . LYS A 1 98 ? -9.694 -5.640 15.177 1.00 81.94 98 LYS A N 1
ATOM 789 C CA . LYS A 1 98 ? -11.023 -5.113 15.541 1.00 81.94 98 LYS A CA 1
ATOM 790 C C . LYS A 1 98 ? -11.736 -5.933 16.622 1.00 81.94 98 LYS A C 1
ATOM 792 O O . LYS A 1 98 ? -12.762 -5.466 17.113 1.00 81.94 98 LYS A O 1
ATOM 797 N N . LYS A 1 99 ? -11.264 -7.148 16.910 1.00 60.84 99 LYS A N 1
ATOM 798 C CA . LYS A 1 99 ? -11.786 -8.000 17.985 1.00 60.84 99 LYS A CA 1
ATOM 799 C C . LYS A 1 99 ? -11.186 -7.592 19.321 1.00 60.84 99 LYS A C 1
ATOM 801 O O . LYS A 1 99 ? -11.956 -7.622 20.303 1.00 60.84 99 LYS A O 1
#

Radius of gyration: 13.54 Å; Cα contacts (8 Å, |Δi|>4): 110; chains: 1; bounding box: 27×28×35 Å

Solvent-accessible surface area (backbone atoms only — not comparable to full-atom values): 5591 Å² total; per-residue (Å²): 113,47,63,55,89,81,48,53,81,92,44,40,66,61,54,53,50,54,49,38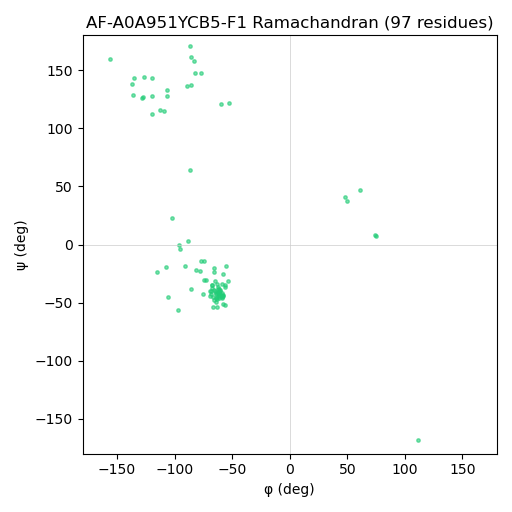,59,73,70,51,55,49,52,91,95,48,35,51,16,74,45,75,47,38,25,71,77,73,73,42,75,50,74,49,76,23,79,48,32,47,83,64,51,45,71,67,57,54,46,49,35,40,62,70,32,24,47,64,30,46,75,72,70,36,53,69,62,9,50,52,45,26,53,52,46,51,52,50,53,54,56,61,57,74,107

Sequence (99 aa):
TLDSFYTSLDSFEQYTLDLANYWGVGEKGKDNGILIAICNGYRHIRIHNGYGIEKLISDEETKKVLDEFFIPYFRQGQYYEGTIAGLQGLTELVKTKKK